Protein AF-A0A6N4SR10-F1 (afdb_monomer_lite)

Organism: Cytophaga hutchinsonii (strain ATCC 33406 / DSM 1761 / CIP 103989 / NBRC 15051 / NCIMB 9469 / D465) (NCBI:txid269798)

Foldseek 3Di:
DDPDDDPPDDDDPDDDDDDDDPVCVVVVVVCVVCVVVVCVPAPPLNVVVVVCVVVVPPPDDPVVPVD

Radius of gyration: 16.22 Å; chains: 1; bounding box: 44×37×33 Å

Structure (mmCIF, N/CA/C/O backbone):
data_AF-A0A6N4SR10-F1
#
_entry.id   AF-A0A6N4SR10-F1
#
loop_
_atom_site.group_PDB
_atom_site.id
_atom_site.type_symbol
_atom_site.label_atom_id
_atom_site.label_alt_id
_atom_site.label_comp_id
_atom_site.label_asym_id
_atom_site.label_entity_id
_atom_site.label_seq_id
_atom_site.pdbx_PDB_ins_code
_atom_site.Cartn_x
_atom_site.Cartn_y
_atom_site.Cartn_z
_atom_site.occupancy
_atom_site.B_iso_or_equiv
_atom_site.auth_seq_id
_atom_site.auth_comp_id
_atom_site.auth_asym_id
_atom_site.auth_atom_id
_atom_site.pdbx_PDB_model_num
ATOM 1 N N . MET A 1 1 ? -23.371 -26.971 -8.238 1.00 46.97 1 MET A N 1
ATOM 2 C CA . MET A 1 1 ? -22.677 -25.667 -8.386 1.00 46.97 1 MET A CA 1
ATOM 3 C C . MET A 1 1 ? -23.604 -24.563 -7.895 1.00 46.97 1 MET A C 1
ATOM 5 O O . MET A 1 1 ? -24.805 -24.710 -8.083 1.00 46.97 1 MET A O 1
ATOM 9 N N . LYS A 1 2 ? -23.100 -23.533 -7.193 1.00 48.06 2 LYS A N 1
ATOM 10 C CA . LYS A 1 2 ? -23.955 -22.502 -6.570 1.00 48.06 2 LYS A CA 1
ATOM 11 C C . LYS A 1 2 ? -24.820 -21.811 -7.633 1.00 48.06 2 LYS A C 1
ATOM 13 O O . LYS A 1 2 ? -24.292 -21.274 -8.595 1.00 48.06 2 LYS A O 1
ATOM 18 N N . SER A 1 3 ? -26.137 -21.854 -7.449 1.00 58.09 3 SER A N 1
ATOM 19 C CA . SER A 1 3 ? -27.157 -21.430 -8.420 1.00 58.09 3 SER A CA 1
ATOM 20 C C . SER A 1 3 ? -27.510 -19.938 -8.366 1.00 58.09 3 SER A C 1
ATOM 22 O O . SER A 1 3 ? -28.391 -19.494 -9.095 1.00 58.09 3 SER A O 1
ATOM 24 N N . LYS A 1 4 ? -26.848 -19.157 -7.504 1.00 66.81 4 LYS A N 1
ATOM 25 C CA . LYS A 1 4 ? -27.029 -17.704 -7.370 1.00 66.81 4 LYS A CA 1
ATOM 26 C C . LYS A 1 4 ? -25.672 -17.040 -7.126 1.00 66.81 4 LYS A C 1
ATOM 28 O O . LYS A 1 4 ? -25.157 -17.092 -6.010 1.00 66.81 4 LYS A O 1
ATOM 33 N N . GLY A 1 5 ? -25.087 -16.481 -8.181 1.00 71.62 5 GLY A N 1
ATOM 34 C CA . GLY A 1 5 ? -23.935 -15.577 -8.128 1.00 71.62 5 GLY A CA 1
ATOM 35 C C . GLY A 1 5 ? -24.367 -14.147 -8.462 1.00 71.62 5 GLY A C 1
ATOM 36 O O . GLY A 1 5 ? -25.496 -13.933 -8.896 1.00 71.62 5 GLY A O 1
ATOM 37 N N . VAL A 1 6 ? -23.488 -13.173 -8.234 1.00 80.62 6 VAL A N 1
ATOM 38 C CA . VAL A 1 6 ? -23.683 -11.798 -8.718 1.00 80.62 6 VAL A CA 1
ATOM 39 C C . VAL A 1 6 ? -23.226 -11.748 -10.176 1.00 80.62 6 VAL A C 1
ATOM 41 O O . VAL A 1 6 ? -22.115 -12.188 -10.473 1.00 80.62 6 VAL A O 1
ATOM 44 N N . ASP A 1 7 ? -24.065 -11.236 -11.078 1.00 79.88 7 ASP A N 1
ATOM 45 C CA . ASP A 1 7 ? -23.695 -11.085 -12.489 1.00 79.88 7 ASP A CA 1
ATOM 46 C C . ASP A 1 7 ? -22.468 -10.177 -12.635 1.00 79.88 7 ASP A C 1
ATOM 48 O O . ASP A 1 7 ? -22.387 -9.106 -12.033 1.00 79.88 7 ASP A O 1
ATOM 52 N N . GLY A 1 8 ? -21.487 -10.637 -13.414 1.00 79.06 8 GLY A N 1
ATOM 53 C CA . GLY A 1 8 ? -20.209 -9.947 -13.596 1.00 79.06 8 GLY A CA 1
ATOM 54 C C . GLY A 1 8 ? -19.220 -10.102 -12.436 1.00 79.06 8 GLY A C 1
ATOM 55 O O . GLY A 1 8 ? -18.128 -9.539 -12.497 1.00 79.06 8 GLY A O 1
ATOM 56 N N . PHE A 1 9 ? -19.546 -10.874 -11.394 1.00 82.25 9 PHE A N 1
ATOM 57 C CA . PHE A 1 9 ? -18.564 -11.205 -10.368 1.00 82.25 9 PHE A CA 1
ATOM 58 C C . PHE A 1 9 ? -17.504 -12.151 -10.933 1.00 82.25 9 PHE A C 1
ATOM 60 O O . PHE A 1 9 ? -17.793 -13.282 -11.325 1.00 82.25 9 PHE A O 1
ATOM 67 N N . THR A 1 10 ? -16.257 -11.699 -10.897 1.00 80.94 10 THR A N 1
ATOM 68 C CA . THR A 1 10 ? -15.079 -12.534 -11.102 1.00 80.94 10 THR A CA 1
ATOM 69 C C . THR A 1 10 ? -14.162 -12.394 -9.903 1.00 80.94 10 THR A C 1
ATOM 71 O O . THR A 1 10 ? -14.026 -11.312 -9.327 1.00 80.94 10 THR A O 1
ATOM 74 N N . TRP A 1 11 ? -13.507 -13.490 -9.532 1.00 76.19 11 TRP A N 1
ATOM 75 C CA . TRP A 1 11 ? -12.375 -13.403 -8.625 1.00 76.19 11 TRP A CA 1
ATOM 76 C C . TRP A 1 11 ? -11.234 -12.655 -9.313 1.00 76.19 11 TRP A C 1
ATOM 78 O O . TRP A 1 11 ? -11.016 -12.797 -10.518 1.00 76.19 11 TRP A O 1
ATOM 88 N N . GLN A 1 12 ? -10.515 -11.855 -8.532 1.00 74.69 12 GLN A N 1
ATOM 89 C CA . GLN A 1 12 ? -9.222 -11.322 -8.941 1.00 74.69 12 GLN A CA 1
ATOM 90 C C . GLN A 1 12 ? -8.243 -12.474 -9.207 1.00 74.69 12 GLN A C 1
ATOM 92 O O . GLN A 1 12 ? -8.286 -13.505 -8.537 1.00 74.69 12 GLN A O 1
ATOM 97 N N . ILE A 1 13 ? -7.349 -12.277 -10.174 1.00 81.19 13 ILE A N 1
ATOM 98 C CA . ILE A 1 13 ? -6.330 -13.257 -10.586 1.00 81.19 13 ILE A CA 1
ATOM 99 C C . ILE A 1 13 ? -5.269 -13.541 -9.505 1.00 81.19 13 ILE A C 1
ATOM 101 O O . ILE A 1 13 ? -4.531 -14.513 -9.624 1.00 81.19 13 ILE A O 1
ATOM 105 N N . GLY A 1 14 ? -5.208 -12.740 -8.435 1.00 79.25 14 GLY A N 1
ATOM 106 C CA . GLY A 1 14 ? -4.300 -12.933 -7.303 1.00 79.25 14 GLY A CA 1
ATOM 107 C C . GLY A 1 14 ? -4.720 -12.125 -6.074 1.00 79.25 14 GLY A C 1
ATOM 108 O O . GLY A 1 14 ? -5.648 -11.325 -6.146 1.00 79.25 14 GLY A O 1
ATOM 109 N N . TYR A 1 15 ? -4.058 -12.341 -4.935 1.00 82.19 15 TYR A N 1
ATOM 110 C CA . TYR A 1 15 ? -4.282 -11.568 -3.709 1.00 82.19 15 TYR A CA 1
ATOM 111 C C . TYR A 1 15 ? -2.975 -11.360 -2.938 1.00 82.19 15 TYR A C 1
ATOM 113 O O . TYR A 1 15 ? -2.073 -12.194 -2.991 1.00 82.19 15 TYR A O 1
ATOM 121 N N . GLY A 1 16 ? -2.899 -10.255 -2.195 1.00 77.19 16 GLY A N 1
ATOM 122 C CA . GLY A 1 16 ? -1.873 -10.021 -1.180 1.00 77.19 16 GLY A CA 1
ATOM 123 C C . GLY A 1 16 ? -2.462 -10.210 0.215 1.00 77.19 16 GLY A C 1
ATOM 124 O O . GLY A 1 16 ? -3.581 -9.769 0.481 1.00 77.19 16 GLY A O 1
ATOM 125 N N . ALA A 1 17 ? -1.720 -10.862 1.107 1.00 85.44 17 ALA A N 1
ATOM 126 C CA . ALA A 1 17 ? -2.078 -10.987 2.515 1.00 85.44 17 ALA A CA 1
ATOM 127 C C . ALA A 1 17 ? -1.001 -10.320 3.371 1.00 85.44 17 ALA A C 1
ATOM 129 O O . ALA A 1 17 ? 0.182 -10.626 3.238 1.00 85.44 17 ALA A O 1
ATOM 130 N N . PHE A 1 18 ? -1.425 -9.419 4.255 1.00 84.75 18 PHE A N 1
ATOM 131 C CA . PHE A 1 18 ? -0.534 -8.651 5.116 1.00 84.75 18 PHE A CA 1
ATOM 132 C C . PHE A 1 18 ? -0.952 -8.821 6.572 1.00 84.75 18 PHE A C 1
ATOM 134 O O . PHE A 1 18 ? -2.128 -8.685 6.911 1.00 84.75 18 PHE A O 1
ATOM 141 N N . SER A 1 19 ? 0.024 -9.081 7.436 1.00 91.25 19 SER A N 1
ATOM 142 C CA . SER A 1 19 ? -0.172 -9.056 8.884 1.00 91.25 19 SER A CA 1
ATOM 143 C C . SER A 1 19 ? 0.068 -7.647 9.409 1.00 91.25 19 SER A C 1
ATOM 145 O O . SER A 1 19 ? 1.037 -6.991 9.028 1.00 91.25 19 SER A O 1
ATOM 147 N N . VAL A 1 20 ? -0.789 -7.187 10.318 1.00 90.69 20 VAL A N 1
ATOM 148 C CA . VAL A 1 20 ? -0.641 -5.890 10.988 1.00 90.69 20 VAL A CA 1
ATOM 149 C C . VAL A 1 20 ? -0.699 -6.066 12.498 1.00 90.69 20 VAL A C 1
ATOM 151 O O . VAL A 1 20 ? -1.347 -6.980 13.005 1.00 90.69 20 VAL A O 1
ATOM 154 N N . SER A 1 21 ? -0.019 -5.182 13.230 1.00 95.50 21 SER A N 1
ATOM 155 C CA . SER A 1 21 ? -0.169 -5.112 14.687 1.00 95.50 21 SER A CA 1
ATOM 156 C C . SER A 1 21 ? -1.631 -4.835 15.049 1.00 95.50 21 SER A C 1
ATOM 158 O O . SER A 1 21 ? -2.300 -4.063 14.359 1.00 95.50 21 SER A O 1
ATOM 160 N N . SER A 1 22 ? -2.125 -5.417 16.145 1.00 96.00 22 SER A N 1
ATOM 161 C CA . SER A 1 22 ? -3.508 -5.226 16.610 1.00 96.00 22 SER A CA 1
ATOM 162 C C . SER A 1 22 ? -3.860 -3.748 16.810 1.00 96.00 22 SER A C 1
ATOM 164 O O . SER A 1 22 ? -4.966 -3.323 16.488 1.00 96.00 22 SER A O 1
ATOM 166 N N . SER A 1 23 ? -2.889 -2.931 17.228 1.00 97.38 23 SER A N 1
ATOM 167 C CA . SER A 1 23 ? -3.044 -1.477 17.377 1.00 97.38 23 SER A CA 1
ATOM 168 C C . SER A 1 23 ? -3.286 -0.732 16.058 1.00 97.38 23 SER A C 1
ATOM 170 O O . SER A 1 23 ? -3.624 0.449 16.070 1.00 97.38 23 SER A O 1
ATOM 172 N N . LYS A 1 24 ? -3.103 -1.390 14.909 1.00 96.06 24 LYS A N 1
ATOM 173 C CA . LYS A 1 24 ? -3.294 -0.811 13.573 1.00 96.06 24 LYS A CA 1
ATOM 174 C C . LYS A 1 24 ? -4.607 -1.222 12.913 1.00 96.06 24 LYS A C 1
ATOM 176 O O . LYS A 1 24 ? -4.893 -0.711 11.833 1.00 96.06 24 LYS A O 1
ATOM 181 N N . ILE A 1 25 ? -5.418 -2.075 13.548 1.00 95.56 25 ILE A N 1
ATOM 182 C CA . ILE A 1 25 ? -6.681 -2.573 12.977 1.00 95.56 25 ILE A CA 1
ATOM 183 C C . ILE A 1 25 ? -7.597 -1.420 12.551 1.00 95.56 25 ILE A C 1
ATOM 185 O O . ILE A 1 25 ? -8.064 -1.405 11.414 1.00 95.56 25 ILE A O 1
ATOM 189 N N . GLU A 1 26 ? -7.825 -0.437 13.423 1.00 97.00 26 GLU A N 1
ATOM 190 C CA . GLU A 1 26 ? -8.730 0.685 13.133 1.00 97.00 26 GLU A CA 1
ATOM 191 C C . GLU A 1 26 ? -8.222 1.561 11.978 1.00 97.00 26 GLU A C 1
ATOM 193 O O . GLU A 1 26 ? -8.984 1.919 11.077 1.00 97.00 26 GLU A O 1
ATOM 198 N N . VAL A 1 27 ? -6.914 1.838 11.951 1.00 96.12 27 VAL A N 1
ATOM 199 C CA . VAL A 1 27 ? -6.270 2.634 10.894 1.00 96.12 27 VAL A CA 1
ATOM 200 C C . VAL A 1 27 ? -6.411 1.943 9.537 1.00 96.12 27 VAL A C 1
ATOM 202 O O . VAL A 1 27 ? -6.826 2.569 8.563 1.00 96.12 27 VAL A O 1
ATOM 205 N N . VAL A 1 28 ? -6.111 0.644 9.475 1.00 95.06 28 VAL A N 1
ATOM 206 C CA . VAL A 1 28 ? -6.198 -0.145 8.237 1.00 95.06 28 VAL A CA 1
ATOM 207 C C . VAL A 1 28 ? -7.649 -0.302 7.785 1.00 95.06 28 VAL A C 1
ATOM 209 O O . VAL A 1 28 ? -7.941 -0.146 6.603 1.00 95.06 28 VAL A O 1
ATOM 212 N N . SER A 1 29 ? -8.577 -0.544 8.714 1.00 95.75 29 SER A N 1
ATOM 213 C CA . SER A 1 29 ? -10.006 -0.659 8.392 1.00 95.75 29 SER A CA 1
ATOM 214 C C . SER A 1 29 ? -10.541 0.641 7.795 1.00 95.75 29 SER A C 1
ATOM 216 O O . SER A 1 29 ? -11.206 0.630 6.760 1.00 95.75 29 SER A O 1
ATOM 218 N N . THR A 1 30 ? -10.185 1.776 8.402 1.00 97.31 30 THR A N 1
ATOM 219 C CA . THR A 1 30 ? -10.562 3.103 7.905 1.00 97.31 30 THR A CA 1
ATOM 220 C C . THR A 1 30 ? -9.983 3.362 6.516 1.00 97.31 30 THR A C 1
ATOM 222 O O . THR A 1 30 ? -10.696 3.874 5.653 1.00 97.31 30 THR A O 1
ATOM 225 N N . TYR A 1 31 ? -8.728 2.974 6.272 1.00 94.81 31 TYR A N 1
ATOM 226 C CA . TYR A 1 31 ? -8.108 3.064 4.950 1.00 94.81 31 TYR A CA 1
ATOM 227 C C . TYR A 1 31 ? -8.888 2.261 3.899 1.00 94.81 31 TYR A C 1
ATOM 229 O O . TYR A 1 31 ? -9.258 2.824 2.872 1.00 94.81 31 TYR A O 1
ATOM 237 N N . ILE A 1 32 ? -9.222 0.994 4.177 1.00 93.88 32 ILE A N 1
ATOM 238 C CA . ILE A 1 32 ? -9.960 0.122 3.244 1.00 93.88 32 ILE A CA 1
ATOM 239 C C . ILE A 1 32 ? -11.331 0.717 2.893 1.00 93.88 32 ILE A C 1
ATOM 241 O O . ILE A 1 32 ? -11.702 0.762 1.721 1.00 93.88 32 ILE A O 1
ATOM 245 N N . ILE A 1 33 ? -12.070 1.229 3.884 1.00 97.50 33 ILE A N 1
ATOM 246 C CA . ILE A 1 33 ? -13.396 1.839 3.673 1.00 97.50 33 ILE A CA 1
ATOM 247 C C . ILE A 1 33 ? -13.318 3.043 2.719 1.00 97.50 33 ILE A C 1
ATOM 249 O O . ILE A 1 33 ? -14.196 3.228 1.874 1.00 97.50 33 ILE A O 1
ATOM 253 N N . HIS A 1 34 ? -12.265 3.855 2.829 1.00 97.06 34 HIS A N 1
ATOM 254 C CA . HIS A 1 34 ? -12.115 5.095 2.062 1.00 97.06 34 HIS A CA 1
ATOM 255 C C . HIS A 1 34 ? -11.192 4.963 0.841 1.00 97.06 34 HIS A C 1
ATOM 257 O O . HIS A 1 34 ? -11.001 5.944 0.117 1.00 97.06 34 HIS A O 1
ATOM 263 N N . GLN A 1 35 ? -10.667 3.764 0.567 1.00 94.88 35 GLN A N 1
ATOM 264 C CA . GLN A 1 35 ? -9.626 3.516 -0.434 1.00 94.88 35 GLN A CA 1
ATOM 265 C C . GLN A 1 35 ? -10.012 4.044 -1.821 1.00 94.88 35 GLN A C 1
ATOM 267 O O . GLN A 1 35 ? -9.234 4.740 -2.465 1.00 94.88 35 GLN A O 1
ATO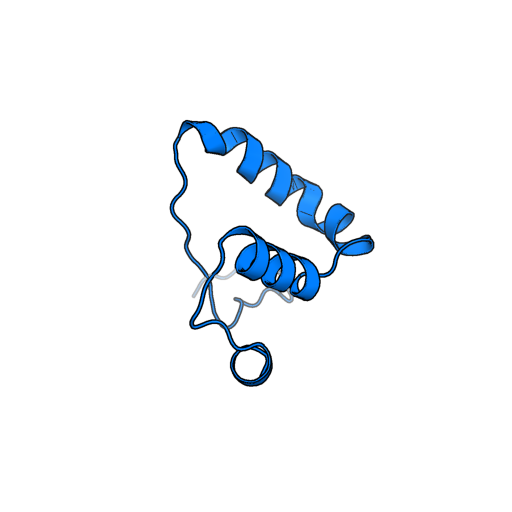M 272 N N . LYS A 1 36 ? -11.265 3.836 -2.245 1.00 94.94 36 LYS A N 1
ATOM 273 C CA . LYS A 1 36 ? -11.768 4.339 -3.535 1.00 94.94 36 LYS A CA 1
ATOM 274 C C . LYS A 1 36 ? -11.702 5.864 -3.661 1.00 94.94 36 LYS A C 1
ATOM 276 O O . LYS A 1 36 ? -11.512 6.372 -4.760 1.00 94.94 36 LYS A O 1
ATOM 281 N N . GLN A 1 37 ? -11.921 6.602 -2.571 1.00 97.25 37 GLN A N 1
ATOM 282 C CA . GLN A 1 37 ? -11.824 8.065 -2.588 1.00 97.25 37 GLN A CA 1
ATOM 283 C C . GLN A 1 37 ? -10.366 8.514 -2.526 1.00 97.25 37 GLN A C 1
ATOM 285 O O . GLN A 1 37 ? -9.991 9.431 -3.250 1.00 97.25 37 GLN A O 1
ATOM 290 N N . HIS A 1 38 ? -9.545 7.837 -1.720 1.00 96.12 38 HIS A N 1
ATOM 291 C CA . HIS A 1 38 ? -8.106 8.078 -1.649 1.00 96.12 38 HIS A CA 1
ATOM 292 C C . HIS A 1 38 ? -7.437 7.914 -3.024 1.00 96.12 38 HIS A C 1
ATOM 294 O O . HIS A 1 38 ? -6.719 8.805 -3.481 1.00 96.12 38 HIS A O 1
ATOM 300 N N . HIS A 1 39 ? -7.788 6.845 -3.746 1.00 96.56 39 HIS A N 1
ATOM 301 C CA . HIS A 1 39 ? -7.246 6.535 -5.070 1.00 96.56 39 HIS A CA 1
ATOM 302 C C . HIS A 1 39 ? -7.707 7.446 -6.210 1.00 96.56 39 HIS A C 1
ATOM 304 O O . HIS A 1 39 ? -7.252 7.296 -7.340 1.00 96.56 39 HIS A O 1
ATOM 310 N N . LYS A 1 40 ? -8.562 8.439 -5.931 1.00 96.75 40 LYS A N 1
ATOM 311 C CA . LYS A 1 40 ? -8.812 9.542 -6.874 1.00 96.75 40 LYS A CA 1
ATOM 312 C C . LYS A 1 40 ? -7.679 10.567 -6.900 1.00 96.75 40 LYS A C 1
ATOM 314 O O . LYS A 1 40 ? -7.606 11.342 -7.846 1.00 96.75 40 LYS A O 1
ATOM 319 N N . ILE A 1 41 ? -6.865 10.613 -5.844 1.00 96.81 41 ILE A N 1
ATOM 320 C CA . ILE A 1 41 ? -5.818 11.622 -5.638 1.00 96.81 41 ILE A CA 1
ATOM 321 C C . ILE A 1 41 ? -4.431 10.974 -5.670 1.00 96.81 41 ILE A C 1
ATOM 323 O O . ILE A 1 41 ? -3.503 11.550 -6.227 1.00 96.81 41 ILE A O 1
ATOM 327 N N . THR A 1 42 ? -4.287 9.785 -5.087 1.00 95.69 42 THR A N 1
ATOM 328 C CA . THR A 1 42 ? -3.013 9.058 -5.002 1.00 95.69 42 THR A CA 1
ATOM 329 C C . THR A 1 42 ? -3.170 7.706 -5.671 1.00 95.69 42 THR A C 1
ATOM 331 O O . THR A 1 42 ? -4.025 6.930 -5.265 1.00 95.69 42 THR A O 1
ATOM 334 N N . SER A 1 43 ? -2.389 7.403 -6.703 1.00 96.06 43 SER A N 1
ATOM 335 C CA . SER A 1 43 ? -2.521 6.107 -7.370 1.00 96.06 43 SER A CA 1
ATOM 336 C C . SER A 1 43 ? -1.956 4.974 -6.507 1.00 96.06 43 SER A C 1
ATOM 338 O O . SER A 1 43 ? -1.102 5.191 -5.647 1.00 96.06 43 SER A O 1
ATOM 340 N N . PHE A 1 44 ? -2.386 3.738 -6.771 1.00 90.94 44 PHE A N 1
ATOM 341 C CA . PHE A 1 44 ? -1.788 2.555 -6.143 1.00 90.94 44 PHE A CA 1
ATOM 342 C C . PHE A 1 44 ? -0.270 2.482 -6.37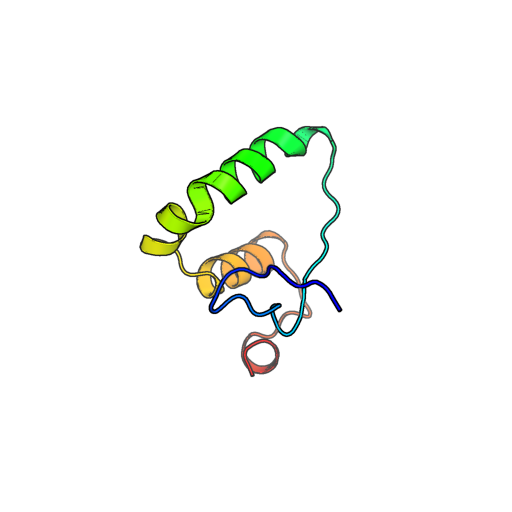7 1.00 90.94 44 PHE A C 1
ATOM 344 O O . PHE A 1 44 ? 0.483 2.131 -5.471 1.00 90.94 44 PHE A O 1
ATOM 351 N N . LYS A 1 45 ? 0.187 2.873 -7.576 1.00 93.56 45 LYS A N 1
ATOM 352 C CA . LYS A 1 45 ? 1.615 2.966 -7.884 1.00 93.56 45 LYS A CA 1
ATOM 353 C C . LYS A 1 45 ? 2.308 3.944 -6.936 1.00 93.56 45 LYS A C 1
ATOM 355 O O . LYS A 1 45 ? 3.275 3.559 -6.291 1.00 93.56 45 LYS A O 1
ATOM 360 N N . ASP A 1 46 ? 1.769 5.154 -6.775 1.00 96.38 46 ASP A N 1
ATOM 361 C CA . ASP A 1 46 ? 2.336 6.159 -5.866 1.00 96.38 46 ASP A CA 1
ATOM 362 C C . ASP A 1 46 ? 2.418 5.654 -4.420 1.00 96.38 46 ASP A C 1
ATOM 364 O O . ASP A 1 46 ? 3.394 5.928 -3.723 1.00 96.38 46 ASP A O 1
ATOM 368 N N . GLU A 1 47 ? 1.410 4.919 -3.944 1.00 94.81 47 GLU A N 1
ATOM 369 C CA . GLU A 1 47 ? 1.438 4.336 -2.599 1.00 94.81 47 GLU A CA 1
ATOM 370 C C . GLU A 1 47 ? 2.573 3.325 -2.432 1.00 94.81 47 GLU A C 1
ATOM 372 O O . GLU A 1 47 ? 3.289 3.386 -1.433 1.00 94.81 47 GLU A O 1
ATOM 377 N N . VAL A 1 48 ? 2.758 2.426 -3.402 1.00 92.81 48 VAL A N 1
ATOM 378 C CA . VAL A 1 48 ? 3.835 1.429 -3.374 1.00 92.81 48 VAL A CA 1
ATOM 379 C C . VAL A 1 48 ? 5.200 2.113 -3.423 1.00 92.81 48 VAL A C 1
ATOM 381 O O . VAL A 1 48 ? 6.029 1.847 -2.556 1.00 92.81 48 VAL A O 1
ATOM 384 N N . GLU A 1 49 ? 5.416 3.057 -4.345 1.00 95.00 49 GLU A N 1
ATOM 385 C CA . GLU A 1 49 ? 6.673 3.817 -4.434 1.00 95.00 49 GLU A CA 1
ATOM 386 C C . GLU A 1 49 ? 6.991 4.537 -3.112 1.00 95.00 49 GLU A C 1
ATOM 388 O O . GLU A 1 49 ? 8.103 4.462 -2.577 1.00 95.00 49 GLU A O 1
ATOM 393 N N . ASN A 1 50 ? 5.987 5.200 -2.528 1.00 95.12 50 ASN A N 1
ATOM 394 C CA . ASN A 1 50 ? 6.134 5.888 -1.249 1.00 95.12 50 ASN A CA 1
ATOM 395 C C . ASN A 1 50 ? 6.416 4.917 -0.099 1.00 95.12 50 ASN A C 1
ATOM 397 O O . ASN A 1 50 ? 7.202 5.241 0.794 1.00 95.12 50 ASN A O 1
ATOM 401 N N . PHE A 1 51 ? 5.796 3.737 -0.104 1.00 92.75 51 PHE A N 1
ATOM 402 C CA . PHE A 1 51 ? 6.012 2.711 0.908 1.00 92.75 51 PHE A CA 1
ATOM 403 C C . PHE A 1 51 ? 7.449 2.184 0.858 1.00 92.75 51 PHE A C 1
ATOM 405 O O . PHE A 1 51 ? 8.142 2.212 1.876 1.00 92.75 51 PHE A O 1
ATOM 412 N N . MET A 1 52 ? 7.931 1.797 -0.324 1.00 94.62 52 MET A N 1
ATOM 413 C CA . MET A 1 52 ? 9.296 1.292 -0.512 1.00 94.62 52 MET A CA 1
ATOM 414 C C . MET A 1 52 ? 10.338 2.329 -0.091 1.00 94.62 52 MET A C 1
ATOM 416 O O . MET A 1 52 ? 11.267 2.019 0.659 1.00 94.62 52 MET A O 1
ATOM 420 N N . LYS A 1 53 ? 10.128 3.595 -0.478 1.00 94.50 53 LYS A N 1
ATOM 421 C CA . LYS A 1 53 ? 10.988 4.710 -0.072 1.00 94.50 53 LYS A CA 1
ATOM 422 C C . LYS A 1 53 ? 10.969 4.944 1.438 1.00 94.50 53 LYS A C 1
A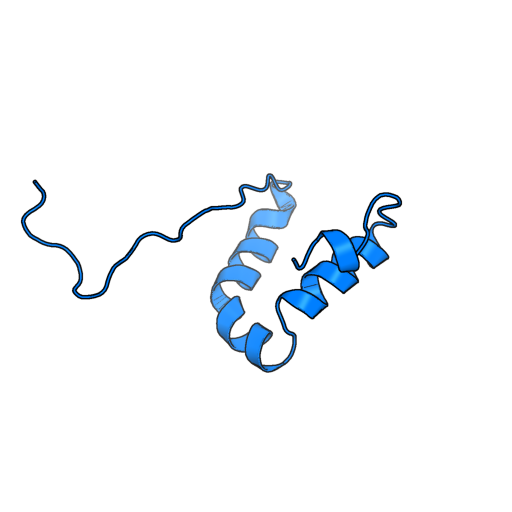TOM 424 O O . LYS A 1 53 ? 12.025 5.135 2.034 1.00 94.50 53 LYS A O 1
ATOM 429 N N . LYS A 1 54 ? 9.788 4.938 2.064 1.00 95.50 54 LYS A N 1
ATOM 430 C CA . LYS A 1 54 ? 9.617 5.191 3.505 1.00 95.50 54 LYS A CA 1
ATOM 431 C C . LYS A 1 54 ? 10.324 4.152 4.370 1.00 95.50 54 LYS A C 1
ATOM 433 O O . LYS A 1 54 ? 10.818 4.497 5.440 1.00 95.50 54 LYS A O 1
ATOM 438 N N . TYR A 1 55 ? 10.337 2.899 3.928 1.00 93.00 55 TYR A N 1
ATOM 439 C CA . TYR A 1 55 ? 10.960 1.796 4.658 1.00 93.00 55 TYR A CA 1
ATOM 440 C C . TYR A 1 55 ? 12.371 1.459 4.169 1.00 93.00 55 TYR A C 1
ATOM 442 O O . TYR A 1 55 ? 12.972 0.529 4.696 1.00 93.00 55 TYR A O 1
ATOM 450 N N . HIS A 1 56 ? 12.914 2.237 3.225 1.00 94.50 56 HIS A N 1
ATOM 451 C CA . HIS A 1 56 ? 14.266 2.075 2.688 1.00 94.50 56 HIS A CA 1
ATOM 452 C C . HIS A 1 56 ? 14.550 0.650 2.189 1.00 94.50 56 HIS A C 1
ATOM 454 O O . HIS A 1 56 ? 15.592 0.075 2.495 1.00 94.50 56 HIS A O 1
ATOM 460 N N . ILE A 1 57 ? 13.612 0.076 1.431 1.00 93.50 57 ILE A N 1
ATOM 461 C CA . ILE A 1 57 ? 13.758 -1.275 0.880 1.00 93.50 57 ILE A CA 1
ATOM 462 C C . ILE A 1 57 ? 14.832 -1.257 -0.213 1.00 93.50 57 ILE A C 1
ATOM 464 O O . ILE A 1 57 ? 14.616 -0.701 -1.287 1.00 93.50 57 ILE A O 1
ATOM 468 N N . SER A 1 58 ? 15.998 -1.839 0.071 1.00 90.50 58 SER A N 1
ATOM 469 C CA . SER A 1 58 ? 17.166 -1.797 -0.817 1.00 90.50 58 SER A CA 1
ATOM 470 C C . SER A 1 58 ? 17.042 -2.682 -2.053 1.00 90.50 58 SER A C 1
ATOM 472 O O . SER A 1 58 ? 17.654 -2.369 -3.068 1.00 90.50 58 SER A O 1
ATOM 474 N N . GLU A 1 59 ? 16.273 -3.772 -1.988 1.00 93.06 59 GLU A N 1
ATOM 475 C CA . GLU A 1 59 ? 16.064 -4.667 -3.135 1.00 93.06 59 GLU A CA 1
ATOM 476 C C . GLU A 1 59 ? 14.934 -4.209 -4.067 1.00 93.06 59 GLU A C 1
ATOM 478 O O . GLU A 1 59 ? 14.637 -4.885 -5.051 1.00 93.06 59 GLU A O 1
ATOM 483 N N . TYR A 1 60 ? 14.263 -3.097 -3.754 1.00 93.81 60 TYR A N 1
ATOM 484 C CA . TYR A 1 60 ? 13.171 -2.604 -4.579 1.00 93.81 60 TYR A CA 1
ATOM 485 C C . TYR A 1 60 ? 13.698 -1.954 -5.861 1.00 93.81 60 TYR A C 1
ATOM 487 O O . TYR A 1 60 ? 14.381 -0.932 -5.814 1.00 93.81 60 TYR A O 1
ATOM 495 N N . ASP A 1 61 ? 13.307 -2.520 -7.001 1.00 93.69 61 ASP A N 1
ATOM 496 C CA . ASP A 1 61 ? 13.517 -1.945 -8.323 1.00 93.69 61 ASP A CA 1
ATOM 497 C C . ASP A 1 61 ? 12.168 -1.820 -9.044 1.00 93.69 61 ASP A C 1
ATOM 499 O O . ASP A 1 61 ? 11.490 -2.812 -9.334 1.00 93.69 61 ASP A O 1
ATOM 503 N N . ALA A 1 62 ? 11.767 -0.576 -9.312 1.00 92.06 62 ALA A N 1
ATOM 504 C CA . ALA A 1 62 ? 10.491 -0.262 -9.937 1.00 92.06 62 ALA A CA 1
ATOM 505 C C . ALA A 1 62 ? 10.381 -0.819 -11.368 1.00 92.06 62 ALA A C 1
ATOM 507 O O . ALA A 1 62 ? 9.279 -1.169 -11.793 1.00 92.06 62 ALA A O 1
ATOM 508 N N . GLU A 1 63 ? 11.489 -0.930 -12.110 1.00 91.81 63 GLU A N 1
ATOM 509 C CA . GLU A 1 63 ? 11.467 -1.452 -13.481 1.00 91.81 63 GLU A CA 1
ATOM 510 C C . GLU A 1 63 ? 11.155 -2.949 -13.509 1.00 91.81 63 GLU A C 1
ATOM 512 O O . GLU A 1 63 ? 10.462 -3.401 -14.414 1.00 91.81 63 GLU A O 1
ATOM 517 N N . TYR A 1 64 ? 11.592 -3.706 -12.497 1.00 91.12 64 TYR A N 1
ATOM 518 C CA . TYR A 1 64 ? 11.290 -5.137 -12.374 1.00 91.12 64 TYR A CA 1
ATOM 519 C C . TYR A 1 64 ? 9.952 -5.426 -11.683 1.00 91.12 64 TYR A C 1
ATOM 521 O O . TYR A 1 64 ? 9.389 -6.501 -1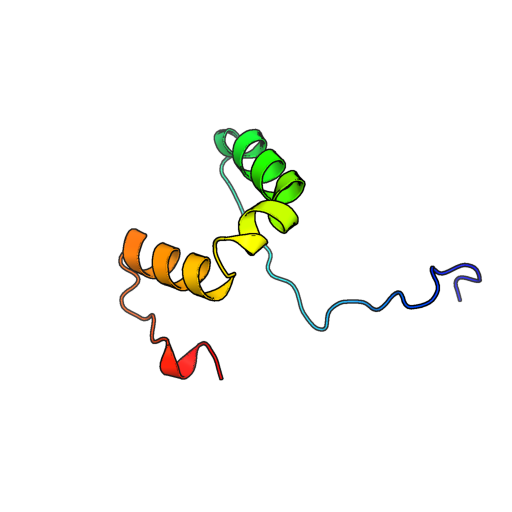1.876 1.00 91.12 64 TYR A O 1
ATOM 529 N N . PHE A 1 65 ? 9.440 -4.507 -10.860 1.00 88.38 65 PHE A N 1
ATOM 530 C CA . PHE A 1 65 ? 8.212 -4.729 -10.089 1.00 88.38 65 PHE A CA 1
ATOM 531 C C . PHE A 1 65 ? 6.925 -4.480 -10.895 1.00 88.38 65 PHE A C 1
ATOM 533 O O . PHE A 1 65 ? 5.921 -5.149 -10.661 1.00 88.38 65 PHE A O 1
ATOM 540 N N . TRP A 1 66 ? 6.933 -3.521 -11.827 1.00 88.38 66 TRP A N 1
ATOM 541 C CA . TRP A 1 66 ? 5.731 -3.073 -12.556 1.00 88.38 66 TRP A CA 1
ATOM 542 C C . TRP A 1 66 ? 5.541 -3.699 -13.948 1.00 88.38 66 TRP A C 1
ATOM 544 O O . TRP A 1 66 ? 4.770 -3.160 -14.747 1.00 88.38 66 TRP A O 1
ATOM 554 N N . VAL A 1 67 ? 6.255 -4.787 -14.242 1.00 77.12 67 VAL A N 1
ATOM 555 C CA . VAL A 1 67 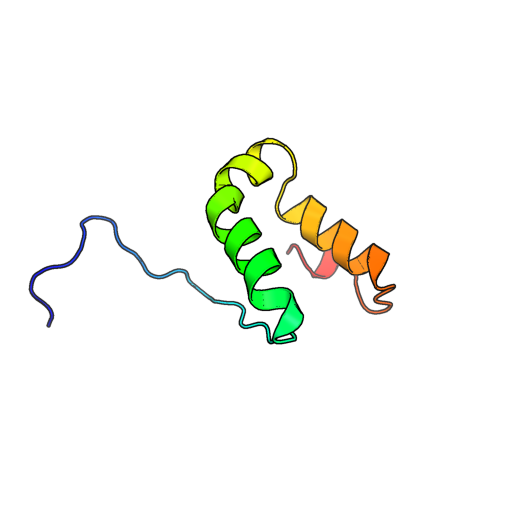? 6.230 -5.486 -15.541 1.00 77.12 67 VAL A CA 1
ATOM 556 C C . VAL A 1 67 ? 4.920 -6.236 -15.766 1.00 77.12 67 VAL A C 1
ATOM 558 O O . VAL A 1 67 ? 4.404 -6.841 -14.799 1.00 77.12 67 VAL A O 1
#

pLDDT: mean 88.72, std 10.99, range [46.97, 97.5]

Sequence (67 aa):
MKSKGVDGFTWQIGYGAFSVSSSKIEVVSTYIIHQKQHHKITSFKDEVENFMKKYHISEYDAEYFWV

InterPro domains:
  IPR036515 Transposase IS200-like superfamil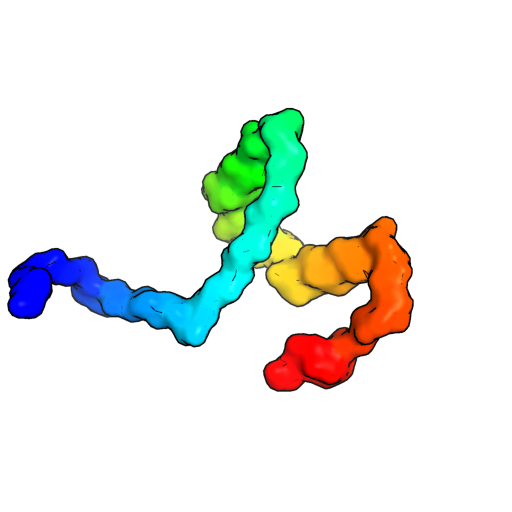y [G3DSA:3.30.70.1290] (1-53)
  IPR036515 Transposase IS200-like superfamily [SSF143422] (7-40)

Secondary structure (DSSP, 8-state):
--S---TT----S--------GGGHHHHHHHHHHHHHHTTTS-HHHHHHHHHHHTT-TT--HHHH--